Protein AF-A0A2E3J358-F1 (afdb_monomer_lite)

Structure (mmCIF, N/CA/C/O backbone):
data_AF-A0A2E3J358-F1
#
_entry.id   AF-A0A2E3J358-F1
#
loop_
_atom_site.group_PDB
_atom_site.id
_atom_site.type_symbol
_atom_site.label_atom_id
_atom_site.label_alt_id
_atom_site.label_comp_id
_atom_site.label_asym_id
_atom_site.label_entity_id
_atom_site.label_seq_id
_atom_site.pdbx_PDB_ins_code
_atom_site.Cartn_x
_atom_site.Cartn_y
_atom_site.Cartn_z
_atom_site.occupancy
_atom_site.B_iso_or_equiv
_atom_site.auth_seq_id
_atom_site.auth_comp_id
_atom_site.auth_asym_id
_atom_site.auth_atom_id
_atom_site.pdbx_PDB_model_num
ATOM 1 N N . MET A 1 1 ? -47.935 23.741 20.069 1.00 56.09 1 MET A N 1
ATOM 2 C CA . MET A 1 1 ? -46.589 23.182 20.332 1.00 56.09 1 MET A CA 1
ATOM 3 C C . MET A 1 1 ? -45.818 22.910 19.027 1.00 56.09 1 MET A C 1
ATOM 5 O O . MET A 1 1 ? -45.625 21.753 18.676 1.00 56.09 1 MET A O 1
ATOM 9 N N . PRO A 1 2 ? -45.398 23.943 18.266 1.00 57.16 2 PRO A N 1
ATOM 10 C CA . PRO A 1 2 ? -44.681 23.751 16.993 1.00 57.16 2 PRO A CA 1
ATOM 11 C C . PRO A 1 2 ? -43.157 23.576 17.155 1.00 57.16 2 PRO A C 1
ATOM 13 O O . PRO A 1 2 ? -42.515 22.969 16.305 1.00 57.16 2 PRO A O 1
ATOM 16 N N . TYR A 1 3 ? -42.581 24.048 18.264 1.00 58.81 3 TYR A N 1
ATOM 17 C CA . TYR A 1 3 ? -41.128 24.069 18.483 1.00 58.81 3 TYR A CA 1
ATOM 18 C C . TYR A 1 3 ? -40.504 22.685 18.698 1.00 58.81 3 TYR A C 1
ATOM 20 O O . TYR A 1 3 ? -39.360 22.458 18.319 1.00 58.81 3 TYR A O 1
ATOM 28 N N . LEU A 1 4 ? -41.277 21.735 19.235 1.00 52.28 4 LEU A N 1
ATOM 29 C CA . LEU A 1 4 ? -40.812 20.366 19.468 1.00 52.28 4 LEU A CA 1
ATOM 30 C C . LEU A 1 4 ? -40.526 19.622 18.151 1.00 52.28 4 LEU A C 1
ATOM 32 O O . LEU A 1 4 ? -39.596 18.827 18.085 1.00 52.28 4 LEU A O 1
ATOM 36 N N . LYS A 1 5 ? -41.281 19.919 17.083 1.00 54.00 5 LYS A N 1
ATOM 37 C CA . LYS A 1 5 ? -41.078 19.299 15.764 1.00 54.00 5 LYS A CA 1
ATOM 38 C C . LYS A 1 5 ? -39.806 19.804 15.082 1.00 54.00 5 LYS A C 1
ATOM 40 O O . LYS A 1 5 ? -39.102 19.014 14.473 1.00 54.00 5 LYS A O 1
ATOM 45 N N . ILE A 1 6 ? -39.488 21.091 15.229 1.00 60.91 6 ILE A N 1
ATOM 46 C CA . ILE A 1 6 ? -38.279 21.695 14.647 1.00 60.91 6 ILE A CA 1
ATOM 47 C C . ILE A 1 6 ? -37.018 21.146 15.328 1.00 60.91 6 ILE A C 1
ATOM 49 O O . ILE A 1 6 ? -36.039 20.853 14.653 1.00 60.91 6 ILE A O 1
ATOM 53 N N . LEU A 1 7 ? -37.059 20.930 16.646 1.00 54.84 7 LEU A N 1
ATOM 54 C CA . LEU A 1 7 ? -35.906 20.444 17.409 1.00 54.84 7 LEU A CA 1
ATOM 55 C C . LEU A 1 7 ? -35.558 18.976 17.093 1.00 54.84 7 LEU A C 1
ATOM 57 O O . LEU A 1 7 ? -34.384 18.619 17.055 1.00 54.84 7 LEU A O 1
ATOM 61 N N . ILE A 1 8 ? -36.564 18.148 16.786 1.00 59.66 8 ILE A N 1
ATOM 62 C CA . ILE A 1 8 ? -36.369 16.746 16.381 1.00 59.66 8 ILE A CA 1
ATOM 63 C C . ILE A 1 8 ? -35.775 16.655 14.967 1.00 59.66 8 ILE A C 1
ATOM 65 O O . ILE A 1 8 ? -34.848 15.877 14.749 1.00 59.66 8 ILE A O 1
ATOM 69 N N . THR A 1 9 ? -36.240 17.472 14.016 1.00 57.81 9 THR A N 1
ATOM 70 C CA . THR A 1 9 ? -35.711 17.456 12.640 1.00 57.81 9 THR A CA 1
ATOM 71 C C . THR A 1 9 ? -34.242 17.888 12.580 1.00 57.81 9 THR A C 1
ATOM 73 O O . THR A 1 9 ? -33.465 17.309 11.825 1.00 57.81 9 THR A O 1
ATOM 76 N N . SER A 1 10 ? -33.830 18.845 13.419 1.00 55.81 10 SER A N 1
ATOM 77 C CA . SER A 1 10 ? -32.432 19.294 13.507 1.00 55.81 10 SER A CA 1
ATOM 78 C C . SER A 1 10 ? -31.495 18.245 14.109 1.00 55.81 10 SER A C 1
ATOM 80 O O . SER A 1 10 ? -30.319 18.201 13.758 1.00 55.81 10 SER A O 1
ATOM 82 N N . PHE A 1 11 ? -31.999 17.384 14.999 1.00 55.56 11 PHE A N 1
ATOM 83 C CA . PHE A 1 11 ? -31.189 16.343 15.637 1.00 55.56 11 PHE A CA 1
ATOM 84 C C . PHE A 1 11 ? -30.852 15.193 14.674 1.00 55.56 11 PHE A C 1
ATOM 86 O O . PHE A 1 11 ? -29.782 14.598 14.762 1.00 55.56 11 PHE A O 1
ATOM 93 N N . ILE A 1 12 ? -31.729 14.918 13.703 1.00 57.00 12 ILE A N 1
ATOM 94 C CA . ILE A 1 12 ? -31.548 13.824 12.735 1.00 57.00 12 ILE A CA 1
ATOM 95 C C . ILE A 1 12 ? -30.460 14.160 11.696 1.00 57.00 12 ILE A C 1
ATOM 97 O O . ILE A 1 12 ? -29.764 13.264 11.227 1.00 57.00 12 ILE A O 1
ATOM 101 N N . PHE A 1 13 ? -30.229 15.444 11.396 1.00 52.72 13 PHE A N 1
ATOM 102 C CA . PHE A 1 13 ? -29.188 15.877 10.450 1.00 52.72 13 PHE A CA 1
ATOM 103 C C . PHE A 1 13 ? -27.762 15.888 11.029 1.00 52.72 13 PHE A C 1
ATOM 105 O O . PHE A 1 13 ? -26.806 16.071 10.281 1.00 52.72 13 PHE A O 1
ATOM 112 N N . LEU A 1 14 ? -27.596 15.666 12.339 1.00 50.00 14 LEU A N 1
ATOM 113 C CA . LEU A 1 14 ? -26.282 15.622 12.995 1.00 50.00 14 LEU A CA 1
ATOM 114 C C . LEU A 1 14 ? -25.659 14.216 13.022 1.00 50.00 14 LEU A C 1
ATOM 116 O O . LEU A 1 14 ? -24.675 13.983 13.717 1.00 50.00 14 LEU A O 1
ATOM 120 N N . SER A 1 15 ? -26.220 13.282 12.256 1.00 51.84 15 SER A N 1
ATOM 121 C CA . SER A 1 15 ? -25.604 11.988 11.963 1.00 51.84 15 SER A CA 1
ATOM 122 C C . SER A 1 15 ? -24.905 12.094 10.612 1.00 51.84 15 SER A C 1
ATOM 124 O O . SER A 1 15 ? -25.349 11.504 9.631 1.00 51.84 15 SER A O 1
ATOM 126 N N . ASN A 1 16 ? -23.848 12.910 10.534 1.00 48.66 16 ASN A N 1
ATOM 127 C CA . ASN A 1 16 ? -22.938 12.840 9.397 1.00 48.66 16 ASN A CA 1
ATOM 128 C C . ASN A 1 16 ? -22.355 11.428 9.402 1.00 48.66 16 ASN A C 1
ATOM 130 O O . ASN A 1 16 ? -21.530 11.086 10.245 1.00 48.66 16 ASN A O 1
ATOM 134 N N . SER A 1 17 ? -22.865 10.596 8.504 1.00 49.03 17 SER A N 1
ATOM 135 C CA . SER A 1 17 ? -22.272 9.329 8.133 1.00 49.03 17 SER A CA 1
ATOM 136 C C . SER A 1 17 ? -20.863 9.624 7.631 1.00 49.03 17 SER A C 1
ATOM 138 O O . SER A 1 17 ? -20.700 10.022 6.474 1.00 49.03 17 SER A O 1
ATOM 140 N N . ASP A 1 18 ? -19.866 9.453 8.505 1.00 49.69 18 ASP A N 1
ATOM 141 C CA . ASP A 1 18 ? -18.489 9.166 8.104 1.00 49.69 18 ASP A CA 1
ATOM 142 C C . ASP A 1 18 ? -18.595 7.914 7.230 1.00 49.69 18 ASP A C 1
ATOM 144 O O . ASP A 1 18 ? -18.68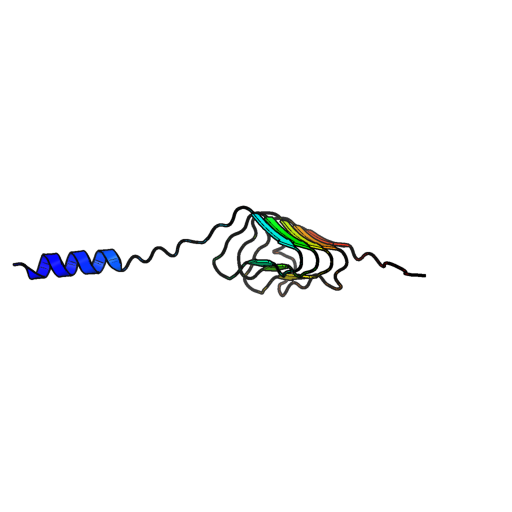6 6.781 7.698 1.00 49.69 18 ASP A O 1
ATOM 148 N N . THR A 1 19 ? -18.773 8.147 5.935 1.00 51.22 19 THR A N 1
ATOM 149 C CA . THR A 1 19 ? -18.809 7.086 4.947 1.00 51.22 19 THR A CA 1
ATOM 150 C C . THR A 1 19 ? -17.355 6.693 4.810 1.00 51.22 19 THR A C 1
ATOM 152 O O . THR A 1 19 ? -16.617 7.371 4.097 1.00 51.22 19 THR A O 1
ATOM 155 N N . ASP A 1 20 ? -16.932 5.677 5.565 1.00 55.84 20 ASP A N 1
ATOM 156 C CA . ASP A 1 20 ? -15.629 5.040 5.400 1.00 55.84 20 ASP A CA 1
ATOM 157 C C . ASP A 1 20 ? -15.496 4.680 3.917 1.00 55.84 20 ASP A C 1
ATOM 159 O O . ASP A 1 20 ? -16.122 3.742 3.409 1.00 55.84 20 ASP A O 1
ATOM 163 N N . ALA A 1 21 ? -14.760 5.516 3.182 1.00 58.44 21 ALA A N 1
ATOM 164 C CA . ALA A 1 21 ? -14.611 5.388 1.747 1.00 58.44 21 ALA A CA 1
ATOM 165 C C . ALA A 1 21 ? -13.794 4.122 1.495 1.00 58.44 21 ALA A C 1
ATOM 167 O O . ALA A 1 21 ? -12.570 4.102 1.640 1.00 58.44 21 ALA A O 1
ATOM 168 N N . THR A 1 22 ? -14.514 3.051 1.178 1.00 58.75 22 THR A N 1
ATOM 169 C CA . THR A 1 22 ? -13.948 1.747 0.868 1.00 58.75 22 THR A CA 1
ATOM 170 C C . THR A 1 22 ? -13.746 1.708 -0.641 1.00 58.75 22 THR A C 1
ATOM 172 O O . THR A 1 22 ? -14.711 1.622 -1.400 1.00 58.75 22 THR A O 1
ATOM 175 N N . ALA A 1 23 ? -12.508 1.859 -1.099 1.00 67.75 23 ALA A N 1
ATOM 176 C CA . ALA A 1 23 ? -12.169 1.733 -2.512 1.00 67.75 23 ALA A CA 1
ATOM 177 C C . ALA A 1 23 ? -11.695 0.302 -2.765 1.00 67.75 23 ALA A C 1
ATOM 179 O O . ALA A 1 23 ? -10.639 -0.061 -2.269 1.00 67.75 23 ALA A O 1
ATOM 180 N N . ALA A 1 24 ? -12.444 -0.502 -3.527 1.00 74.00 24 ALA A N 1
ATOM 181 C CA . ALA A 1 24 ? -12.073 -1.900 -3.777 1.00 74.00 24 ALA A CA 1
ATOM 182 C C . ALA A 1 24 ? -10.623 -2.012 -4.293 1.00 74.00 24 ALA A C 1
ATOM 184 O O . ALA A 1 24 ? -9.778 -2.581 -3.621 1.00 74.00 24 ALA A O 1
ATOM 185 N N . ASP A 1 25 ? -10.277 -1.329 -5.388 1.00 83.25 25 ASP A N 1
ATOM 186 C CA . ASP A 1 25 ? -8.904 -1.307 -5.906 1.00 83.25 25 ASP A CA 1
ATOM 187 C C . ASP A 1 25 ? -8.450 0.118 -6.248 1.00 83.25 25 ASP A C 1
ATOM 189 O O . ASP A 1 25 ? -9.174 0.889 -6.883 1.00 83.25 25 ASP A O 1
ATOM 193 N N . MET A 1 26 ? -7.225 0.472 -5.855 1.00 84.75 26 MET A N 1
ATOM 194 C CA . MET A 1 26 ? -6.613 1.776 -6.102 1.00 84.75 26 MET A CA 1
ATOM 195 C C . MET A 1 26 ? -5.357 1.625 -6.962 1.00 84.75 26 MET A C 1
ATOM 197 O O . MET A 1 26 ? -4.261 1.404 -6.454 1.00 84.75 26 MET A O 1
ATOM 201 N N . ASN A 1 27 ? -5.516 1.802 -8.274 1.00 88.25 27 ASN A N 1
ATOM 202 C CA . ASN A 1 27 ? -4.425 1.692 -9.242 1.00 88.25 27 ASN A CA 1
ATOM 203 C C . ASN A 1 27 ? -4.056 3.072 -9.805 1.00 88.25 27 ASN A C 1
ATOM 205 O O . ASN A 1 27 ? -4.915 3.788 -10.320 1.00 88.25 27 ASN A O 1
ATOM 209 N N . ARG A 1 28 ? -2.777 3.446 -9.711 1.00 86.94 28 ARG A N 1
ATOM 210 C CA . ARG A 1 28 ? -2.226 4.723 -10.190 1.00 86.94 28 ARG A CA 1
ATOM 211 C C . ARG A 1 28 ? -1.037 4.488 -11.116 1.00 86.94 28 ARG A C 1
ATOM 213 O O . ARG A 1 28 ? -0.212 3.612 -10.870 1.00 86.94 28 ARG A O 1
ATOM 220 N N . ILE A 1 29 ? -0.946 5.280 -12.181 1.00 86.38 29 ILE A N 1
ATOM 221 C CA . ILE A 1 29 ? 0.135 5.222 -13.173 1.00 86.38 29 ILE A CA 1
ATOM 222 C C . ILE A 1 29 ? 0.700 6.633 -13.329 1.00 86.38 29 ILE A C 1
ATOM 224 O O . ILE A 1 29 ? -0.061 7.569 -13.548 1.00 86.38 29 ILE A O 1
ATOM 228 N N . GLY A 1 30 ? 2.017 6.784 -13.191 1.00 82.50 30 GLY A N 1
ATOM 229 C CA . GLY A 1 30 ? 2.719 8.072 -13.222 1.00 82.50 30 GLY A CA 1
ATOM 230 C C . GLY A 1 30 ? 2.494 8.948 -11.985 1.00 82.50 30 GLY A C 1
ATOM 231 O O . GLY A 1 30 ? 3.068 10.027 -11.887 1.00 82.50 30 GLY A O 1
ATOM 232 N N . GLU A 1 31 ? 1.680 8.485 -11.036 1.00 87.25 31 GLU A N 1
ATOM 233 C CA . GLU A 1 31 ? 1.292 9.215 -9.833 1.00 87.25 31 GLU A CA 1
ATOM 234 C C . GLU A 1 31 ? 1.402 8.330 -8.592 1.00 87.25 31 GLU A C 1
ATOM 236 O O . GLU A 1 31 ? 1.290 7.101 -8.652 1.00 87.25 31 GLU A O 1
ATOM 241 N N . HIS A 1 32 ? 1.570 8.972 -7.440 1.00 89.12 32 HIS A N 1
ATOM 242 C CA . HIS A 1 32 ? 1.576 8.305 -6.144 1.00 89.12 32 HIS A CA 1
ATOM 243 C C . HIS A 1 32 ? 0.169 7.833 -5.756 1.00 89.12 32 HIS A C 1
ATOM 245 O O . HIS A 1 32 ? -0.810 8.564 -5.910 1.00 89.12 32 HIS A O 1
ATOM 251 N N . ALA A 1 33 ? 0.070 6.621 -5.213 1.00 89.69 33 ALA A N 1
ATOM 252 C CA . ALA A 1 33 ? -1.159 6.135 -4.598 1.00 89.69 33 ALA A CA 1
ATOM 253 C C . ALA A 1 33 ? -1.115 6.422 -3.095 1.00 89.69 33 ALA A C 1
ATOM 255 O O . ALA A 1 33 ? -0.155 6.052 -2.422 1.00 89.69 33 ALA A O 1
ATOM 256 N N . VAL A 1 34 ? -2.147 7.080 -2.567 1.00 90.56 34 VAL A N 1
ATOM 257 C CA . VAL A 1 34 ? -2.238 7.423 -1.144 1.00 90.56 34 VAL A CA 1
ATOM 258 C C . VAL A 1 34 ? -3.543 6.879 -0.583 1.00 90.56 34 VAL A C 1
ATOM 260 O O . VAL A 1 34 ? -4.622 7.335 -0.956 1.00 90.56 34 VAL A O 1
ATOM 263 N N . VAL A 1 35 ? -3.439 5.920 0.334 1.00 88.38 35 VAL A N 1
ATOM 264 C CA . VAL A 1 35 ? -4.570 5.491 1.164 1.00 88.38 35 VAL A CA 1
ATOM 265 C C . VAL A 1 35 ? -4.553 6.351 2.412 1.00 88.38 35 VAL A C 1
ATOM 267 O O . VAL A 1 35 ? -3.739 6.115 3.300 1.00 88.38 35 VAL A O 1
ATOM 270 N N . ALA A 1 36 ? -5.407 7.370 2.461 1.00 86.81 36 ALA A N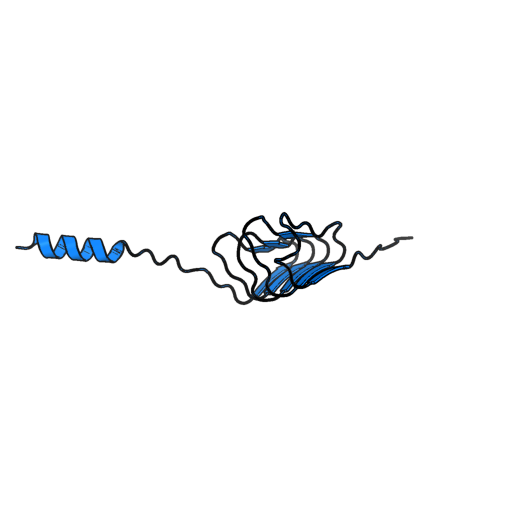 1
ATOM 271 C CA . ALA A 1 36 ? -5.454 8.298 3.583 1.00 86.81 36 ALA A CA 1
ATOM 272 C C . ALA A 1 36 ? -6.007 7.639 4.859 1.00 86.81 36 ALA A C 1
ATOM 274 O O . ALA A 1 36 ? -6.605 6.560 4.830 1.00 86.81 36 ALA A O 1
ATOM 275 N N . GLN A 1 37 ? -5.842 8.317 5.994 1.00 83.69 37 GLN A N 1
ATOM 276 C CA . GLN A 1 37 ? -6.468 7.907 7.251 1.00 83.69 37 GLN A CA 1
ATOM 277 C C . GLN A 1 37 ? -7.979 7.723 7.087 1.00 83.69 37 GLN A C 1
ATOM 279 O O . GLN A 1 37 ? -8.632 8.497 6.389 1.00 83.69 37 GLN A O 1
ATOM 284 N N . ARG A 1 38 ? -8.530 6.704 7.761 1.00 82.38 38 ARG A N 1
ATOM 285 C CA . ARG A 1 38 ? -9.952 6.303 7.676 1.00 82.38 38 ARG A CA 1
ATOM 286 C C . ARG A 1 38 ? -10.409 5.839 6.289 1.00 82.38 38 ARG A C 1
ATOM 288 O O . ARG A 1 38 ? -11.584 5.572 6.093 1.00 82.38 38 ARG A O 1
ATOM 295 N N . MET A 1 39 ? -9.495 5.697 5.332 1.00 83.31 39 MET A N 1
ATOM 296 C CA . MET A 1 39 ? -9.789 4.989 4.095 1.00 83.31 39 MET A CA 1
ATOM 297 C C . MET A 1 39 ? -9.426 3.520 4.228 1.00 83.31 39 MET A C 1
ATOM 299 O O . MET A 1 39 ? -8.449 3.145 4.889 1.00 83.31 39 MET A O 1
ATOM 303 N N . GLN A 1 40 ? -10.202 2.699 3.535 1.00 85.88 40 GLN A N 1
ATOM 304 C CA . GLN A 1 40 ? -9.905 1.296 3.345 1.00 85.88 40 GLN A CA 1
ATOM 305 C C . GLN A 1 40 ? -9.784 1.011 1.852 1.00 85.88 40 GLN A C 1
ATOM 307 O O . GLN A 1 40 ? -10.601 1.478 1.058 1.00 85.88 40 GLN A O 1
ATOM 312 N N . ALA A 1 41 ? -8.755 0.257 1.481 1.00 86.56 41 ALA A N 1
ATOM 313 C CA . ALA A 1 41 ? -8.589 -0.257 0.133 1.00 86.56 41 ALA A CA 1
ATOM 314 C C . ALA A 1 41 ? -8.324 -1.762 0.147 1.00 86.56 41 ALA A C 1
ATOM 316 O O . ALA A 1 41 ? -7.695 -2.251 1.090 1.00 86.56 41 ALA A O 1
ATOM 317 N N . ASP A 1 42 ? -8.756 -2.498 -0.879 1.00 88.44 42 ASP A N 1
ATOM 318 C CA . ASP A 1 42 ? -8.382 -3.908 -0.976 1.00 88.44 42 ASP A CA 1
ATOM 319 C C . ASP A 1 42 ? -6.983 -4.034 -1.564 1.00 88.44 42 ASP A C 1
ATOM 321 O O . ASP A 1 42 ? -6.064 -4.421 -0.839 1.00 88.44 42 ASP A O 1
ATOM 325 N N . ASN A 1 43 ? -6.796 -3.635 -2.825 1.00 86.38 43 ASN A N 1
ATOM 326 C CA . ASN A 1 43 ? -5.478 -3.587 -3.460 1.00 86.38 43 ASN A CA 1
ATOM 327 C C . ASN A 1 43 ? -5.057 -2.157 -3.781 1.00 86.38 43 ASN A C 1
ATOM 329 O O . ASN A 1 43 ? -5.863 -1.322 -4.190 1.00 86.38 43 ASN A O 1
ATOM 333 N N . VAL A 1 44 ? -3.763 -1.878 -3.641 1.00 88.62 44 VAL A N 1
ATOM 334 C CA . VAL A 1 44 ? -3.187 -0.574 -3.971 1.00 88.62 44 VAL A CA 1
ATOM 335 C C . VAL A 1 44 ? -1.962 -0.778 -4.836 1.00 88.62 44 VAL A C 1
ATOM 337 O O . VAL A 1 44 ? -0.989 -1.377 -4.389 1.00 88.62 44 VAL A O 1
ATOM 340 N N . THR A 1 45 ? -1.984 -0.249 -6.053 1.00 90.69 45 THR A N 1
ATOM 341 C CA . 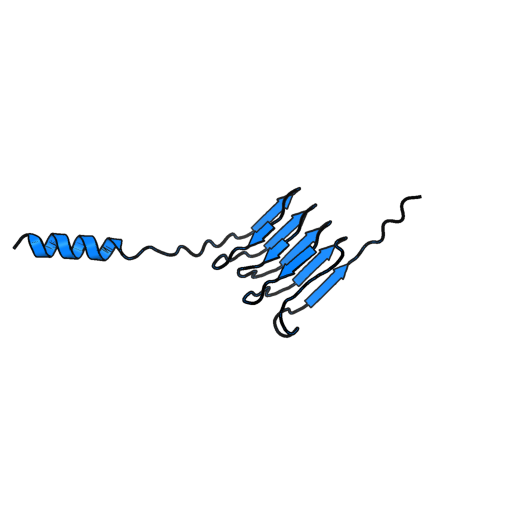THR A 1 45 ? -0.849 -0.322 -6.973 1.00 90.69 45 THR A CA 1
ATOM 342 C C . THR A 1 45 ? -0.472 1.065 -7.473 1.00 90.69 45 THR A C 1
ATOM 344 O O . THR A 1 45 ? -1.331 1.812 -7.938 1.00 90.69 45 THR A O 1
ATOM 347 N N . SER A 1 46 ? 0.814 1.407 -7.432 1.00 90.50 46 SER A N 1
ATOM 348 C CA . SER A 1 46 ? 1.366 2.579 -8.122 1.00 90.50 46 SER A CA 1
ATOM 349 C C . SER A 1 46 ? 2.492 2.155 -9.061 1.00 90.50 46 SER A C 1
ATOM 351 O O . SER A 1 46 ? 3.367 1.383 -8.674 1.00 90.50 46 SER A O 1
ATOM 353 N N . ILE A 1 47 ? 2.466 2.648 -10.301 1.00 88.62 47 ILE A N 1
ATOM 354 C CA . ILE A 1 47 ? 3.511 2.439 -11.310 1.00 88.62 47 ILE A CA 1
ATOM 355 C C . ILE A 1 47 ? 4.155 3.788 -11.633 1.00 88.62 47 ILE A C 1
ATOM 357 O O . ILE A 1 47 ? 3.465 4.706 -12.065 1.00 88.62 47 ILE A O 1
ATOM 361 N N . GLY A 1 48 ? 5.470 3.908 -11.455 1.00 83.31 48 GLY A N 1
ATOM 362 C CA . GLY A 1 48 ? 6.226 5.158 -11.579 1.00 83.31 48 GLY A CA 1
ATOM 363 C C . GLY A 1 48 ? 6.067 6.098 -10.379 1.00 83.31 48 GLY A C 1
ATOM 364 O O . GLY A 1 48 ? 6.409 7.273 -10.475 1.00 83.31 48 GLY A O 1
ATOM 365 N N . GLY A 1 49 ? 5.525 5.603 -9.265 1.00 85.88 49 GLY A N 1
ATOM 366 C CA . GLY A 1 49 ? 5.255 6.386 -8.070 1.00 85.88 49 GLY A CA 1
ATOM 367 C C . GLY A 1 49 ? 5.255 5.541 -6.798 1.00 85.88 49 GLY A C 1
ATOM 368 O O . GLY A 1 49 ? 5.338 4.314 -6.828 1.00 85.88 49 GLY A O 1
ATOM 369 N N . ASN A 1 50 ? 5.172 6.228 -5.662 1.00 89.25 50 ASN A N 1
ATOM 370 C CA . ASN A 1 50 ? 5.132 5.615 -4.345 1.00 89.25 50 ASN A CA 1
ATOM 371 C C . ASN A 1 50 ? 3.709 5.190 -3.969 1.00 89.25 50 ASN A C 1
ATOM 373 O O . ASN A 1 50 ? 2.727 5.824 -4.364 1.00 89.25 50 ASN A O 1
ATOM 377 N N . VAL A 1 51 ? 3.615 4.157 -3.135 1.00 88.56 51 VAL A N 1
ATOM 378 C CA . VAL A 1 51 ? 2.387 3.793 -2.424 1.00 88.56 51 VAL A CA 1
ATOM 379 C C . VAL A 1 51 ? 2.531 4.214 -0.968 1.00 88.56 51 VAL A C 1
ATOM 381 O O . VAL A 1 51 ? 3.317 3.628 -0.229 1.00 88.56 51 VAL A O 1
ATOM 384 N N . THR A 1 52 ? 1.757 5.207 -0.542 1.00 89.50 52 THR A N 1
ATOM 385 C CA . THR A 1 52 ? 1.708 5.665 0.849 1.00 89.50 52 THR A CA 1
ATOM 386 C C . THR A 1 52 ? 0.441 5.151 1.517 1.00 89.50 52 THR A C 1
ATOM 388 O O . THR A 1 52 ? -0.671 5.407 1.057 1.00 89.50 52 THR A O 1
ATOM 391 N N . VAL A 1 53 ? 0.602 4.441 2.629 1.00 86.75 53 VAL A N 1
ATOM 392 C CA . VAL A 1 53 ? -0.500 3.873 3.403 1.00 86.75 53 VAL A CA 1
ATOM 393 C C . VAL A 1 53 ? -0.581 4.577 4.755 1.00 86.75 53 VAL A C 1
ATOM 395 O O . VAL A 1 53 ? 0.255 4.347 5.631 1.00 86.75 53 VAL A O 1
ATOM 398 N N . GLU A 1 54 ? -1.605 5.422 4.897 1.00 86.69 54 GLU A N 1
ATOM 399 C CA . GLU A 1 54 ? -2.068 6.093 6.126 1.00 86.69 54 GLU A CA 1
ATOM 400 C C . GLU A 1 54 ? -3.435 5.552 6.626 1.00 86.69 54 GLU A C 1
ATOM 402 O O . GLU A 1 54 ? -3.871 5.878 7.728 1.00 86.69 54 GLU A O 1
ATOM 407 N N . GLY A 1 55 ? -4.085 4.672 5.855 1.00 83.94 55 GLY A N 1
ATOM 408 C CA . GLY A 1 55 ? -5.318 3.958 6.216 1.00 83.94 55 GLY A CA 1
ATOM 409 C C . GLY A 1 55 ? -5.147 2.439 6.346 1.00 83.94 55 GLY A C 1
ATOM 410 O O . GLY A 1 55 ? -4.171 1.943 6.913 1.00 83.94 55 GLY A O 1
ATOM 411 N N . ILE A 1 56 ? -6.117 1.672 5.845 1.00 83.38 56 ILE A N 1
ATOM 412 C CA . ILE A 1 56 ? -6.110 0.201 5.895 1.00 83.38 56 ILE A CA 1
ATOM 413 C C . ILE A 1 56 ? -6.051 -0.372 4.479 1.00 83.38 56 ILE A C 1
ATOM 415 O O . ILE A 1 56 ? -6.865 -0.017 3.636 1.00 83.38 56 ILE A O 1
ATOM 419 N N . VAL A 1 57 ? -5.134 -1.314 4.248 1.00 83.62 57 VAL A N 1
ATOM 420 C CA . VAL A 1 57 ? -5.092 -2.146 3.038 1.00 83.62 57 VAL A CA 1
ATOM 421 C C . VAL A 1 57 ? -5.418 -3.592 3.416 1.00 83.62 57 VAL A C 1
ATOM 423 O O . VAL A 1 57 ? -4.773 -4.186 4.291 1.00 83.62 57 VAL A O 1
ATOM 426 N N . LEU A 1 58 ? -6.461 -4.157 2.813 1.00 83.56 58 LEU A N 1
ATOM 427 C CA . LEU A 1 58 ? -6.960 -5.500 3.133 1.00 83.56 58 LEU A CA 1
ATOM 428 C C . LEU A 1 58 ? -6.228 -6.611 2.378 1.00 83.56 58 LEU A C 1
ATOM 430 O O . LEU A 1 58 ? -6.165 -7.745 2.858 1.00 83.56 58 LEU A O 1
ATOM 434 N N . MET A 1 59 ? -5.645 -6.300 1.227 1.00 86.12 59 MET A N 1
ATOM 435 C CA . MET A 1 59 ? -4.852 -7.235 0.446 1.00 86.12 59 MET A CA 1
ATOM 436 C C . MET A 1 59 ? -3.439 -6.682 0.261 1.00 86.12 59 MET A C 1
ATOM 438 O O . MET A 1 59 ? -2.702 -6.575 1.250 1.00 86.12 59 MET A O 1
ATOM 442 N N . ASP A 1 60 ? -3.056 -6.369 -0.974 1.00 83.75 60 ASP A N 1
ATOM 443 C CA . ASP A 1 60 ? -1.679 -6.096 -1.357 1.00 83.75 60 ASP A CA 1
ATOM 444 C C . ASP A 1 60 ? -1.446 -4.608 -1.665 1.00 83.75 60 ASP A C 1
ATOM 446 O O . ASP A 1 60 ? -2.279 -3.933 -2.270 1.00 83.75 60 ASP A O 1
ATOM 450 N N . ALA A 1 61 ? -0.281 -4.101 -1.258 1.00 83.88 61 ALA A N 1
ATOM 451 C CA . ALA A 1 61 ? 0.215 -2.770 -1.599 1.00 83.88 61 ALA A CA 1
ATOM 452 C C . ALA A 1 61 ? 1.499 -2.900 -2.430 1.00 83.88 61 ALA A C 1
ATOM 454 O O . ALA A 1 61 ? 2.511 -3.402 -1.934 1.00 83.88 61 ALA A O 1
ATOM 455 N N . VAL A 1 62 ? 1.467 -2.456 -3.686 1.00 87.44 62 VAL A N 1
ATOM 456 C CA . VAL A 1 62 ? 2.539 -2.662 -4.666 1.00 87.44 62 VAL A CA 1
ATOM 457 C C . VAL A 1 62 ? 2.987 -1.335 -5.280 1.00 87.44 62 VAL A C 1
ATOM 459 O O . VAL A 1 62 ? 2.215 -0.663 -5.955 1.00 87.44 62 VAL A O 1
ATOM 462 N N . ALA A 1 63 ? 4.254 -0.970 -5.097 1.00 87.62 63 ALA A N 1
ATOM 463 C CA . ALA A 1 63 ? 4.883 0.153 -5.792 1.00 87.62 63 ALA A CA 1
ATOM 464 C C . ALA A 1 63 ? 5.885 -0.370 -6.830 1.00 87.62 63 ALA A C 1
ATOM 466 O O . ALA A 1 63 ? 6.767 -1.159 -6.498 1.00 87.62 63 ALA A O 1
ATOM 467 N N . ILE A 1 64 ? 5.767 0.066 -8.083 1.00 87.88 64 ILE A N 1
ATOM 468 C CA . ILE A 1 64 ? 6.680 -0.272 -9.181 1.00 87.88 64 ILE A CA 1
ATOM 469 C C . ILE A 1 64 ? 7.391 1.008 -9.615 1.00 87.88 64 ILE A C 1
ATOM 471 O O . ILE A 1 64 ? 6.736 1.957 -10.027 1.00 87.88 64 ILE A O 1
ATOM 475 N N . GLY A 1 65 ? 8.719 1.048 -9.541 1.00 82.38 65 GLY A N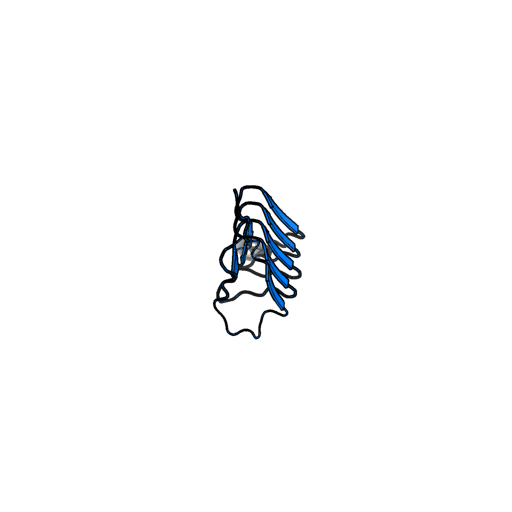 1
ATOM 476 C CA . GLY A 1 65 ? 9.522 2.255 -9.765 1.00 82.38 65 GLY A CA 1
ATOM 477 C C . GLY A 1 65 ? 9.439 3.273 -8.622 1.00 82.38 65 GLY A C 1
ATOM 478 O O . GLY A 1 65 ? 9.739 4.443 -8.833 1.00 82.38 65 GLY A O 1
ATOM 479 N N . GLY A 1 66 ? 9.004 2.840 -7.437 1.00 84.50 66 GLY A N 1
ATOM 480 C CA . GLY A 1 66 ? 8.844 3.674 -6.251 1.00 84.50 66 GLY A CA 1
ATOM 481 C C . GLY A 1 66 ? 8.750 2.843 -4.975 1.00 84.50 66 GLY A C 1
ATOM 482 O O . GLY A 1 66 ? 8.824 1.610 -4.997 1.00 84.50 66 GLY A O 1
ATOM 483 N N . ASP A 1 67 ? 8.572 3.527 -3.854 1.00 85.50 67 ASP A N 1
ATOM 484 C CA . ASP A 1 67 ? 8.605 2.941 -2.518 1.00 85.50 67 ASP A CA 1
ATOM 485 C C . ASP A 1 67 ? 7.199 2.655 -1.978 1.00 85.50 67 ASP A C 1
ATOM 487 O O . ASP A 1 67 ? 6.238 3.377 -2.259 1.00 85.50 67 ASP A O 1
ATOM 491 N N . VAL A 1 68 ? 7.087 1.624 -1.134 1.00 83.62 68 VAL A N 1
ATOM 492 C CA . VAL A 1 68 ? 5.902 1.417 -0.289 1.00 83.62 68 VAL A CA 1
ATOM 493 C C . VAL A 1 68 ? 6.190 1.989 1.098 1.00 83.62 68 VAL A C 1
ATOM 495 O O . VAL A 1 68 ? 7.051 1.494 1.832 1.00 83.62 68 VAL A O 1
ATOM 498 N N . ILE A 1 69 ? 5.460 3.042 1.455 1.00 86.31 69 ILE A N 1
ATOM 499 C CA . ILE A 1 69 ? 5.606 3.797 2.697 1.00 86.31 69 ILE A CA 1
ATOM 500 C C . ILE A 1 69 ? 4.404 3.488 3.579 1.00 86.31 69 ILE A C 1
ATOM 502 O O . ILE A 1 69 ? 3.278 3.864 3.267 1.00 86.31 69 ILE A O 1
ATOM 506 N N . VAL A 1 70 ? 4.644 2.831 4.711 1.00 83.25 70 VAL A N 1
ATOM 507 C CA . VAL A 1 70 ? 3.588 2.499 5.675 1.00 83.25 70 VAL A CA 1
ATOM 508 C C . VAL A 1 70 ? 3.758 3.387 6.895 1.00 83.25 70 VAL A C 1
ATOM 510 O O . VAL A 1 70 ? 4.841 3.433 7.495 1.00 83.25 70 VAL A O 1
ATOM 513 N N . GLY A 1 71 ? 2.703 4.119 7.246 1.00 75.62 71 GLY A N 1
ATOM 514 C CA . GLY A 1 71 ? 2.711 5.009 8.395 1.00 75.62 71 GLY A CA 1
ATOM 515 C C . GLY A 1 71 ? 2.818 4.274 9.745 1.00 75.62 71 GLY A C 1
ATOM 516 O O . GLY A 1 71 ? 3.203 3.106 9.857 1.00 75.62 71 GLY A O 1
ATOM 517 N N . ARG A 1 72 ? 2.484 4.995 10.822 1.00 66.81 72 ARG A N 1
ATOM 518 C CA . ARG A 1 72 ? 2.577 4.488 12.196 1.00 66.81 72 ARG A CA 1
ATOM 519 C C . ARG A 1 72 ? 1.303 3.833 12.725 1.00 66.81 72 ARG A C 1
ATOM 521 O O . ARG A 1 72 ? 1.415 3.137 13.724 1.00 66.81 72 ARG A O 1
ATOM 528 N N . THR A 1 73 ? 0.119 4.068 12.175 1.00 62.38 73 THR A N 1
ATOM 529 C CA . THR A 1 73 ? -1.164 3.546 12.689 1.00 62.38 73 THR A CA 1
ATOM 530 C C . THR A 1 73 ? -1.787 2.442 11.845 1.00 62.38 73 THR A C 1
ATOM 532 O O . THR A 1 73 ? -2.716 1.768 12.284 1.00 62.38 73 THR A O 1
ATOM 535 N N . GLU A 1 74 ? -1.192 2.172 10.699 1.00 67.00 74 GLU A N 1
ATOM 536 C CA . GLU A 1 74 ? -1.831 1.527 9.569 1.00 67.00 74 GLU A CA 1
ATOM 537 C C . GLU A 1 74 ? -1.567 0.038 9.505 1.00 67.00 74 GLU A C 1
ATOM 539 O O . GLU A 1 74 ? -0.720 -0.511 10.224 1.00 67.00 74 GLU A O 1
ATOM 544 N N . LYS A 1 75 ? -2.325 -0.621 8.627 1.00 72.94 75 LYS A N 1
ATOM 545 C CA . LYS A 1 75 ? -2.257 -2.064 8.461 1.00 72.94 75 LYS A CA 1
ATOM 546 C C . LYS A 1 75 ? -2.402 -2.462 7.001 1.00 72.94 75 LYS A C 1
ATOM 548 O O . LYS A 1 75 ? -3.373 -2.088 6.351 1.00 72.94 75 LYS A O 1
ATOM 553 N N . ILE A 1 76 ? -1.454 -3.274 6.544 1.00 78.12 76 ILE A N 1
ATOM 554 C CA . ILE A 1 76 ? -1.528 -4.034 5.296 1.00 78.12 76 ILE A CA 1
ATOM 555 C C . ILE A 1 76 ? -1.682 -5.494 5.707 1.00 78.12 76 ILE A C 1
ATOM 557 O O . ILE A 1 76 ? -0.823 -6.033 6.404 1.00 78.12 76 ILE A O 1
ATOM 561 N N . HIS A 1 77 ? -2.797 -6.120 5.349 1.00 77.56 77 HIS A N 1
ATOM 562 C CA . HIS A 1 77 ? -3.122 -7.459 5.845 1.00 77.56 77 HIS A CA 1
ATOM 563 C C . HIS A 1 77 ? -2.379 -8.580 5.109 1.00 77.56 77 HIS A C 1
ATOM 565 O O . HIS A 1 77 ? -2.128 -9.632 5.709 1.00 77.56 77 HIS A O 1
ATOM 571 N N . ARG A 1 78 ? -2.004 -8.371 3.841 1.00 79.94 78 ARG A N 1
ATOM 572 C CA . ARG A 1 78 ? -1.199 -9.326 3.072 1.00 79.94 78 ARG A CA 1
ATOM 573 C C . ARG A 1 78 ? 0.206 -8.792 2.819 1.00 79.94 78 ARG A C 1
ATOM 575 O O . ARG A 1 78 ? 1.012 -8.778 3.751 1.00 79.94 78 ARG A O 1
ATOM 582 N N . ASN A 1 79 ? 0.515 -8.409 1.582 1.00 80.94 79 ASN A N 1
ATOM 583 C CA . ASN A 1 79 ? 1.876 -8.126 1.155 1.00 80.94 79 ASN A CA 1
ATOM 584 C C . ASN A 1 79 ? 2.090 -6.635 0.908 1.00 80.94 79 ASN A C 1
ATOM 586 O O . ASN A 1 79 ? 1.236 -5.942 0.360 1.00 80.94 79 ASN A O 1
ATOM 590 N N . ALA A 1 80 ? 3.284 -6.170 1.258 1.00 81.06 80 ALA A N 1
ATOM 591 C CA . ALA A 1 80 ? 3.807 -4.885 0.825 1.00 81.06 80 ALA A CA 1
ATOM 592 C C . ALA A 1 80 ? 5.025 -5.148 -0.070 1.00 81.06 80 ALA A C 1
ATOM 594 O O . ALA A 1 80 ? 5.985 -5.793 0.369 1.00 81.06 80 ALA A O 1
ATOM 595 N N . VAL A 1 81 ? 4.965 -4.696 -1.324 1.00 82.50 81 VAL A N 1
ATOM 596 C CA . VAL A 1 81 ? 5.971 -4.988 -2.353 1.00 82.50 81 VAL A CA 1
ATOM 597 C C . VAL A 1 81 ? 6.434 -3.698 -3.015 1.00 82.50 81 VAL A C 1
ATOM 599 O O . VAL A 1 81 ? 5.637 -2.991 -3.620 1.00 82.50 81 VAL A O 1
ATOM 602 N N . SER A 1 82 ? 7.731 -3.412 -2.944 1.00 82.56 82 SER A N 1
ATOM 603 C CA . SER A 1 82 ? 8.367 -2.382 -3.773 1.00 82.56 82 SER A CA 1
ATOM 604 C C . SER A 1 82 ? 9.253 -3.058 -4.816 1.00 82.56 82 SER A C 1
ATOM 606 O O . SER A 1 82 ? 10.050 -3.944 -4.488 1.00 82.56 82 SER A O 1
ATOM 608 N N . ILE A 1 83 ? 9.076 -2.665 -6.076 1.00 82.38 83 ILE A N 1
ATOM 609 C CA . ILE A 1 83 ? 9.829 -3.150 -7.228 1.00 82.38 83 ILE A CA 1
ATOM 610 C C . ILE A 1 83 ? 10.614 -1.980 -7.807 1.00 82.38 83 ILE A C 1
ATOM 612 O O . ILE A 1 83 ? 10.019 -1.050 -8.339 1.00 82.38 83 ILE A O 1
ATOM 616 N N . GLY A 1 84 ? 11.943 -2.021 -7.726 1.00 72.06 84 GLY A N 1
ATOM 617 C CA . GLY A 1 84 ? 12.806 -0.958 -8.266 1.00 72.06 84 GLY A CA 1
ATOM 618 C C . GLY A 1 84 ? 12.813 0.363 -7.477 1.00 72.06 84 GLY A C 1
ATOM 619 O O . GLY A 1 84 ? 13.470 1.301 -7.914 1.00 72.06 84 GLY A O 1
ATOM 620 N N . GLY A 1 85 ? 12.118 0.437 -6.337 1.00 65.25 85 GLY A N 1
ATOM 621 C CA . GLY A 1 85 ? 12.339 1.469 -5.319 1.00 65.25 85 GLY A CA 1
ATOM 622 C C . GLY A 1 85 ? 13.556 1.153 -4.443 1.00 65.25 85 GLY A C 1
ATOM 623 O O . GLY A 1 85 ? 14.068 0.025 -4.439 1.00 65.25 85 GLY A O 1
ATOM 624 N N . GLU A 1 86 ? 14.036 2.154 -3.708 1.00 62.50 86 GLU A N 1
ATOM 625 C CA . GLU A 1 86 ? 15.188 2.013 -2.810 1.00 62.50 86 GLU A CA 1
ATOM 626 C C . GLU A 1 86 ? 14.805 1.362 -1.479 1.00 62.50 86 GLU A C 1
ATOM 628 O O . GLU A 1 86 ? 15.652 0.733 -0.837 1.00 62.50 86 GLU A O 1
ATOM 633 N N . SER A 1 87 ? 13.560 1.521 -1.013 1.00 59.81 87 SER A N 1
ATOM 634 C CA . SER A 1 87 ? 13.233 1.139 0.356 1.00 59.81 87 SER A CA 1
ATOM 635 C C . SER A 1 87 ? 11.758 0.854 0.594 1.00 59.81 87 SER A C 1
ATOM 637 O O . SER A 1 87 ? 10.873 1.656 0.311 1.00 59.81 87 SER A O 1
ATOM 639 N N . LEU A 1 88 ? 11.496 -0.256 1.279 1.00 63.53 88 LEU A N 1
ATOM 640 C CA . LEU A 1 88 ? 10.239 -0.440 1.984 1.00 63.53 88 LEU A CA 1
ATOM 641 C C . LEU A 1 88 ? 10.413 0.056 3.424 1.00 63.53 88 LEU A C 1
ATOM 643 O O . LEU A 1 88 ? 11.117 -0.559 4.230 1.00 63.53 88 LEU A O 1
ATOM 647 N N . ARG A 1 89 ? 9.773 1.185 3.757 1.00 66.06 89 ARG A N 1
ATOM 648 C CA . ARG A 1 89 ? 9.942 1.860 5.052 1.00 66.06 89 ARG A CA 1
ATOM 649 C C . ARG A 1 89 ? 8.692 1.714 5.916 1.00 66.06 89 ARG A C 1
ATOM 651 O O . ARG A 1 89 ? 7.699 2.407 5.710 1.00 66.06 89 ARG A O 1
ATOM 658 N N . ILE A 1 90 ? 8.773 0.854 6.933 1.00 59.25 90 ILE A N 1
ATOM 659 C CA . ILE A 1 90 ? 7.734 0.700 7.963 1.00 59.25 90 ILE A CA 1
ATOM 660 C C . ILE A 1 90 ? 8.157 1.452 9.224 1.00 59.25 90 ILE A C 1
ATOM 662 O O . ILE A 1 90 ? 9.250 1.244 9.749 1.00 59.25 90 ILE A O 1
ATOM 666 N N . ARG A 1 91 ? 7.275 2.301 9.762 1.00 60.50 91 ARG A N 1
ATOM 667 C CA . ARG A 1 91 ? 7.498 3.017 11.034 1.00 60.50 91 ARG A CA 1
ATOM 668 C C . ARG A 1 91 ? 6.964 2.260 12.270 1.00 60.50 91 ARG A C 1
ATOM 670 O O . ARG A 1 91 ? 6.538 2.894 13.235 1.00 60.50 91 ARG A O 1
ATOM 677 N N . ARG A 1 92 ? 6.982 0.918 12.253 1.00 53.75 92 ARG A N 1
ATOM 678 C CA . ARG A 1 92 ? 6.504 0.001 13.313 1.00 53.75 92 ARG A CA 1
ATOM 679 C C . ARG A 1 92 ? 7.413 -1.235 13.465 1.00 53.75 92 ARG A C 1
ATOM 681 O O . ARG A 1 92 ? 8.099 -1.586 12.507 1.00 53.75 92 ARG A O 1
ATOM 688 N N . PRO A 1 93 ? 7.396 -1.921 14.630 1.00 45.56 93 PRO A N 1
ATOM 689 C CA . PRO A 1 93 ? 7.985 -3.255 14.766 1.00 45.56 93 PRO A CA 1
ATOM 690 C C . PRO A 1 93 ? 7.264 -4.251 13.840 1.00 45.56 93 PRO A C 1
ATOM 692 O O . PRO A 1 93 ? 6.051 -4.160 13.665 1.00 45.56 93 PRO A O 1
ATOM 695 N N . LEU A 1 94 ? 8.007 -5.195 13.251 1.00 51.97 94 LEU A N 1
ATOM 696 C CA . LEU A 1 94 ? 7.605 -6.098 12.153 1.00 51.97 94 LEU A CA 1
ATOM 697 C C . LEU A 1 94 ? 6.353 -6.984 12.387 1.00 51.97 94 LEU A C 1
ATOM 699 O O . LEU A 1 94 ? 5.991 -7.760 11.513 1.00 51.97 94 LEU A O 1
ATOM 703 N N . SER A 1 95 ? 5.656 -6.885 13.519 1.00 50.56 95 SER A N 1
ATOM 704 C CA . SER A 1 95 ? 4.538 -7.766 13.891 1.00 50.56 95 SER A CA 1
ATOM 705 C C . SER A 1 95 ? 3.216 -7.506 13.153 1.00 50.56 95 SER A C 1
ATOM 707 O O . SER A 1 95 ? 2.255 -8.239 13.364 1.00 50.56 95 SER A O 1
ATOM 709 N N . THR A 1 96 ? 3.125 -6.457 12.328 1.00 55.12 96 THR A N 1
ATOM 710 C CA . THR A 1 96 ? 1.865 -6.043 11.669 1.00 55.12 96 THR A CA 1
ATOM 711 C C . THR A 1 96 ? 1.817 -6.363 10.170 1.00 55.12 96 THR A C 1
ATOM 713 O O . THR A 1 96 ? 0.743 -6.295 9.579 1.00 55.12 96 THR A O 1
ATOM 716 N N . VAL A 1 97 ? 2.942 -6.737 9.551 1.00 53.97 97 VAL A N 1
ATOM 717 C CA . VAL A 1 97 ? 3.017 -7.050 8.114 1.00 53.97 97 VAL A CA 1
ATOM 718 C C . VAL A 1 97 ? 3.364 -8.523 7.948 1.00 53.97 97 VAL A C 1
ATOM 720 O O . VAL A 1 97 ? 4.408 -8.965 8.420 1.00 53.97 9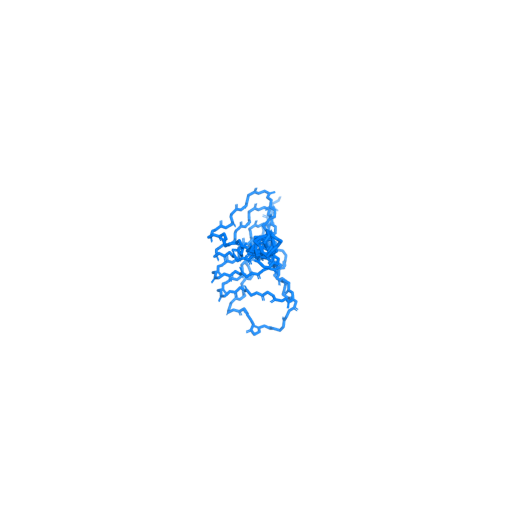7 VAL A O 1
ATOM 723 N N . ASN A 1 98 ? 2.487 -9.278 7.283 1.00 53.91 98 ASN A N 1
ATOM 724 C CA . ASN A 1 98 ? 2.650 -10.725 7.116 1.00 53.91 98 ASN A CA 1
ATOM 725 C C . ASN A 1 98 ? 3.881 -11.081 6.274 1.00 53.91 98 ASN A C 1
ATOM 727 O O . ASN A 1 98 ? 4.557 -12.068 6.559 1.00 53.91 98 ASN A O 1
ATOM 731 N N . MET A 1 99 ? 4.182 -10.293 5.238 1.00 55.12 99 MET A N 1
ATOM 732 C CA . MET A 1 99 ? 5.354 -10.532 4.405 1.00 55.12 99 MET A CA 1
ATOM 733 C C . MET A 1 99 ? 5.896 -9.242 3.787 1.00 55.12 99 MET A C 1
ATOM 735 O O . MET A 1 99 ? 5.180 -8.489 3.129 1.00 55.12 99 MET A O 1
ATOM 739 N N . LEU A 1 100 ? 7.191 -9.018 3.999 1.00 56.62 100 LEU A N 1
ATOM 740 C CA . LEU A 1 100 ? 7.962 -7.886 3.495 1.00 56.62 100 LEU A CA 1
ATOM 741 C C . LEU A 1 100 ? 8.869 -8.364 2.371 1.00 56.62 100 LEU A C 1
ATOM 743 O O . LEU A 1 100 ? 9.766 -9.171 2.613 1.00 56.62 100 LEU A O 1
ATOM 747 N N . ARG A 1 101 ? 8.637 -7.887 1.145 1.00 59.06 101 ARG A N 1
ATOM 748 C CA . ARG A 1 101 ? 9.490 -8.211 -0.003 1.00 59.06 101 ARG A CA 1
ATOM 749 C C . ARG A 1 101 ? 9.857 -6.933 -0.749 1.00 59.06 101 ARG A C 1
ATOM 751 O O . ARG A 1 101 ? 9.018 -6.339 -1.416 1.00 59.06 101 ARG A O 1
ATOM 758 N N . SER A 1 102 ? 11.121 -6.532 -0.645 1.00 54.78 102 SER A N 1
ATOM 759 C CA . SER A 1 102 ? 11.716 -5.564 -1.568 1.00 54.78 102 SER A CA 1
ATOM 760 C C . SER A 1 102 ? 12.400 -6.346 -2.678 1.00 54.78 102 SER A C 1
ATOM 762 O O . SER A 1 102 ? 13.275 -7.166 -2.392 1.00 54.78 102 SER A O 1
ATOM 764 N N . ILE A 1 103 ? 11.985 -6.136 -3.924 1.00 56.97 103 ILE A N 1
ATOM 765 C CA . ILE A 1 103 ? 12.658 -6.701 -5.094 1.00 56.97 103 ILE A CA 1
ATOM 766 C C . ILE A 1 103 ? 13.287 -5.531 -5.843 1.00 56.97 103 ILE A C 1
ATOM 768 O O . ILE A 1 103 ? 12.679 -4.899 -6.707 1.00 56.97 103 ILE A O 1
ATOM 772 N N . THR A 1 104 ? 14.521 -5.210 -5.467 1.00 51.12 104 THR A N 1
ATOM 773 C CA . THR A 1 104 ? 15.300 -4.153 -6.110 1.00 51.12 104 THR A CA 1
ATOM 774 C C . THR A 1 104 ? 15.984 -4.736 -7.342 1.00 51.12 104 THR A C 1
ATOM 776 O O . THR A 1 104 ? 16.882 -5.570 -7.235 1.00 51.12 104 THR A O 1
ATOM 779 N N . PHE A 1 105 ? 15.541 -4.323 -8.528 1.00 40.56 105 PHE A N 1
ATOM 780 C CA . PHE A 1 105 ? 16.223 -4.646 -9.777 1.00 40.56 105 PHE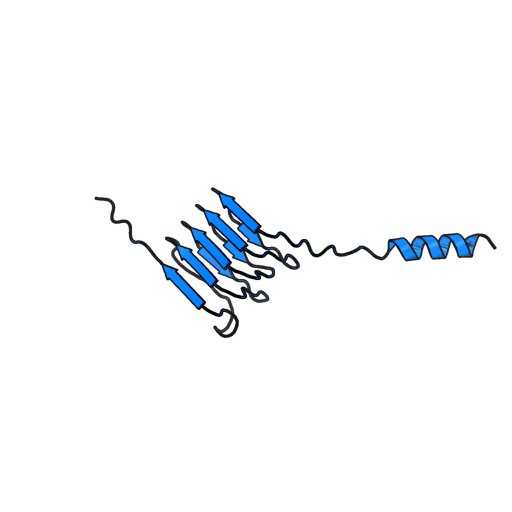 A CA 1
ATOM 781 C C . PHE A 1 105 ? 17.292 -3.586 -10.043 1.00 40.56 105 PHE A C 1
ATOM 783 O O . PHE A 1 105 ? 16.971 -2.429 -10.303 1.00 40.56 105 PHE A O 1
ATOM 790 N N . HIS A 1 106 ? 18.565 -3.978 -9.996 1.00 38.53 106 HIS A N 1
ATOM 791 C CA . HIS A 1 106 ? 19.657 -3.140 -10.484 1.00 38.53 106 HIS A CA 1
ATOM 792 C C . HIS A 1 106 ? 19.703 -3.241 -12.011 1.00 38.53 106 HIS A C 1
ATOM 794 O O . HIS A 1 106 ? 20.220 -4.211 -12.565 1.00 38.53 106 HIS A O 1
ATOM 800 N N . VAL A 1 107 ? 19.128 -2.254 -12.699 1.00 35.84 107 VAL A N 1
ATOM 801 C CA . VAL A 1 107 ? 19.282 -2.115 -14.150 1.00 35.84 107 VAL A CA 1
ATOM 802 C C . VAL A 1 107 ? 20.655 -1.499 -14.407 1.00 35.84 107 VAL A C 1
ATOM 804 O O . VAL A 1 107 ? 20.841 -0.293 -14.279 1.00 35.84 107 VAL A O 1
ATOM 807 N N . TYR A 1 108 ? 21.632 -2.341 -14.739 1.00 27.45 108 TYR A N 1
ATOM 808 C CA . TYR A 1 108 ? 22.896 -1.884 -15.310 1.00 27.45 108 TYR A CA 1
ATOM 809 C C . TYR A 1 108 ? 22.627 -1.441 -16.754 1.00 27.45 108 TYR A C 1
ATOM 811 O O . TYR A 1 108 ? 22.421 -2.277 -17.633 1.00 27.45 108 TYR A O 1
ATOM 819 N N . LEU A 1 109 ? 22.570 -0.128 -16.984 1.00 29.66 109 LEU A N 1
ATOM 820 C CA . LEU A 1 109 ? 22.662 0.438 -18.331 1.00 29.66 109 LEU A CA 1
ATOM 821 C C . LEU A 1 109 ? 24.137 0.380 -18.781 1.00 29.66 109 LEU A C 1
ATOM 823 O O . LEU A 1 109 ? 25.005 0.654 -17.947 1.00 29.66 109 LEU A O 1
ATOM 827 N N . PRO A 1 110 ? 24.425 -0.023 -20.034 1.00 47.22 110 PRO A N 1
ATOM 828 C CA . PRO A 1 110 ? 25.784 -0.064 -20.576 1.00 47.22 110 PRO A CA 1
ATOM 829 C C . PRO A 1 110 ? 26.406 1.328 -20.733 1.00 47.22 110 PRO A C 1
ATOM 831 O O . PRO A 1 110 ? 25.649 2.299 -20.969 1.00 47.22 110 PRO A O 1
#

Foldseek 3Di:
DVVVVVVVVVVVVPPPPPPQAEAAEAEEECEEAEQADSHEYAEYEYECYEYEYNYEHNEEYEYEVAEHHYDDPYAHNEEYEYEQYPDHDDPDDPPRYPDYDYHHDDPDDD

Sequence (110 aa):
MPYLKILITSFIFLSNSDTDATAADMNRIGEHAVVAQRMQADNVTSIGGNVTVEGIVLMDAVAIGGDVIVGRTEKIHRNAVSIGGESLRIRRPLSTVNMLRSITFHVYLP

Secondary structure (DSSP, 8-state):
--HHHHHHHHHHTT-------EEEEEEEESS-EEE-TT-EEEEEEEESS-EEESSEESS-EEEEEE-EEE-SS-EESSEEEEEE-S--EESS-GGG-SEEEEE-------

Radius of gyration: 19.85 Å; chains: 1; bounding box: 72×35×41 Å

pLDDT: mean 70.27, std 16.45, range [27.45, 90.69]